Protein AF-A0A8S2YI69-F1 (afdb_monomer)

Solvent-accessible surface area (backbone atoms only — not comparable to full-atom values): 9174 Å² total; per-residue (Å²): 131,80,89,71,52,71,48,59,55,45,49,45,40,44,58,68,42,41,51,49,48,67,75,56,65,96,83,65,85,40,64,61,58,36,36,51,35,37,48,50,44,27,54,50,42,62,75,38,43,83,80,52,48,68,58,90,58,45,52,57,55,46,52,51,50,74,70,48,82,52,68,68,50,39,54,34,48,52,52,27,52,66,35,48,55,77,33,70,64,28,42,51,42,32,53,77,66,45,39,61,61,53,53,52,53,51,52,58,48,54,56,51,66,70,66,48,75,78,72,76,77,70,69,85,66,81,74,82,56,99,78,69,74,83,70,80,71,87,77,85,78,85,75,77,91,76,78,86,87,132

InterPro domains:
  IPR044978 DnaJ homologue subfamily C, GRV2/DNAJC13 [PTHR36983] (5-149)

Nearest PDB structures (foldseek):
  8j07-assembly1_u7  TM=6.814E-01  e=4.412E+00  Homo sapiens
  7m6k-assembly1_A  TM=6.119E-01  e=4.182E+00  Drosophila melanogaster

Foldseek 3Di:
DDPDQLQNVLVCLVPVFLVVLVPDDPPPPSLVSNLVSLQVNLVSLQVCVVVNDADPVLLVLLVCLLPDPDPSNNVSSVSSLVSNVVHVVSVVVCVVSPVVVVVVVVVVVVVVVVPPPPPPCPPPPPPPDPPDDCPPDDDDDDDPPDDDDD

Radius of gyration: 28.88 Å; Cα contacts (8 Å, |Δi|>4): 92; chains: 1; bounding box: 62×61×81 Å

Structure (mmCIF, N/CA/C/O backbone):
data_AF-A0A8S2YI69-F1
#
_entry.id   AF-A0A8S2YI69-F1
#
loop_
_atom_site.group_PDB
_atom_site.id
_atom_site.type_symbol
_atom_site.label_atom_id
_atom_site.label_alt_id
_atom_site.label_comp_id
_atom_site.label_asym_id
_atom_site.label_entity_id
_atom_site.label_seq_id
_atom_site.pdbx_PDB_ins_code
_atom_site.Cartn_x
_atom_site.Cartn_y
_atom_site.Cartn_z
_atom_site.occupancy
_atom_site.B_iso_or_equiv
_atom_site.auth_seq_id
_atom_site.auth_comp_id
_atom_site.auth_asym_id
_atom_site.auth_atom_id
_atom_site.pdbx_PDB_model_num
ATOM 1 N N . LEU A 1 1 ? -5.409 25.513 12.543 1.00 44.66 1 LEU A N 1
ATOM 2 C CA . LEU A 1 1 ? -5.275 24.330 11.664 1.00 44.66 1 LEU A CA 1
ATOM 3 C C . LEU A 1 1 ? -6.319 23.343 12.151 1.00 44.66 1 LEU A C 1
ATOM 5 O O . LEU A 1 1 ? -6.206 22.926 13.294 1.00 44.66 1 LEU A O 1
ATOM 9 N N . GLY A 1 2 ? -7.406 23.149 11.399 1.00 49.81 2 GLY A N 1
ATOM 10 C CA . GLY A 1 2 ? -8.548 22.351 11.860 1.00 49.81 2 GLY A CA 1
ATOM 11 C C . GLY A 1 2 ? -8.112 20.942 12.254 1.00 49.81 2 GLY A C 1
ATOM 12 O O . GLY A 1 2 ? -7.215 20.391 11.616 1.00 49.81 2 GLY A O 1
ATOM 13 N N . ASN A 1 3 ? -8.707 20.400 13.317 1.00 58.44 3 ASN A N 1
ATOM 14 C CA . ASN A 1 3 ? -8.496 19.022 13.751 1.00 58.44 3 ASN A CA 1
ATOM 15 C C . ASN A 1 3 ? -8.979 18.094 12.631 1.00 58.44 3 ASN A C 1
ATOM 17 O O . ASN A 1 3 ? -10.165 17.800 12.541 1.00 58.44 3 ASN A O 1
ATOM 21 N N . TYR A 1 4 ? -8.083 17.725 11.719 1.00 70.56 4 TYR A N 1
ATOM 22 C CA . TYR A 1 4 ? -8.396 16.760 10.678 1.00 70.56 4 TYR A CA 1
ATOM 23 C C . TYR A 1 4 ? -8.393 15.383 11.328 1.00 70.56 4 TYR A C 1
ATOM 25 O O . TYR A 1 4 ? -7.350 14.927 11.805 1.00 70.56 4 TYR A O 1
ATOM 33 N N . GLU A 1 5 ? -9.555 14.740 11.368 1.00 88.06 5 GLU A N 1
ATOM 34 C CA . GLU A 1 5 ? -9.662 13.383 11.887 1.00 88.06 5 GLU A CA 1
ATOM 35 C C . GLU A 1 5 ? -8.835 12.438 10.993 1.00 88.06 5 GLU A C 1
ATOM 37 O O . GLU A 1 5 ? -8.946 12.505 9.760 1.00 88.06 5 GLU A O 1
ATOM 42 N N . PRO A 1 6 ? -7.995 11.549 11.562 1.00 88.56 6 PRO A N 1
ATOM 43 C CA . PRO A 1 6 ? -7.108 10.680 10.783 1.00 88.56 6 PRO A CA 1
ATOM 44 C C . PRO A 1 6 ? -7.829 9.862 9.706 1.00 88.56 6 PRO A C 1
ATOM 46 O O . PRO A 1 6 ? -7.265 9.615 8.640 1.00 88.56 6 PRO A O 1
ATOM 49 N N . HIS A 1 7 ? -9.081 9.478 9.967 1.00 91.38 7 HIS A N 1
ATOM 50 C CA . HIS A 1 7 ? -9.943 8.765 9.027 1.00 91.38 7 HIS A CA 1
ATOM 51 C C . HIS A 1 7 ? -10.312 9.605 7.791 1.00 91.38 7 HIS A C 1
ATOM 53 O O . HIS A 1 7 ? -10.228 9.107 6.669 1.00 91.38 7 HIS A O 1
ATOM 59 N N . GLU A 1 8 ? -10.669 10.881 7.963 1.00 91.00 8 GLU A N 1
ATOM 60 C CA . GLU A 1 8 ? -10.999 11.766 6.836 1.00 91.00 8 GLU A CA 1
ATOM 61 C C . GLU A 1 8 ? -9.772 12.043 5.973 1.00 91.00 8 GLU A C 1
ATOM 63 O O . GLU A 1 8 ? -9.830 11.908 4.751 1.00 91.00 8 GLU A O 1
ATOM 68 N N . PHE A 1 9 ? -8.632 12.341 6.606 1.00 91.94 9 PHE A N 1
ATOM 69 C CA . PHE A 1 9 ? -7.375 12.549 5.890 1.00 91.94 9 PHE A CA 1
ATOM 70 C C . PHE A 1 9 ? -6.976 11.310 5.079 1.00 91.94 9 PHE A C 1
ATOM 72 O O . PHE A 1 9 ? -6.578 11.412 3.917 1.00 91.94 9 PHE A O 1
ATOM 79 N N . PHE A 1 10 ? -7.101 10.127 5.683 1.00 93.75 10 PHE A N 1
ATOM 80 C CA . PHE A 1 10 ? -6.800 8.860 5.031 1.00 93.75 10 PHE A CA 1
ATOM 81 C C . PHE A 1 10 ? -7.715 8.591 3.824 1.00 93.75 10 PHE A C 1
ATOM 83 O O . PHE A 1 10 ? -7.224 8.211 2.758 1.00 93.75 10 PHE A O 1
ATOM 90 N N . ASN A 1 11 ? -9.022 8.834 3.956 1.00 92.38 11 ASN A N 1
ATOM 91 C CA . ASN A 1 11 ? -9.972 8.663 2.854 1.00 92.38 11 ASN A CA 1
ATOM 92 C C . ASN A 1 11 ? -9.734 9.663 1.722 1.00 92.38 11 ASN A C 1
ATOM 94 O O . ASN A 1 11 ? -9.806 9.289 0.549 1.00 92.38 11 ASN A O 1
ATOM 98 N N . ASP A 1 12 ? -9.392 10.909 2.048 1.00 91.38 12 ASP A N 1
ATOM 99 C CA . ASP A 1 12 ? -9.035 11.901 1.040 1.00 91.38 12 ASP A CA 1
ATOM 100 C C . ASP A 1 12 ? -7.766 11.489 0.285 1.00 91.38 12 ASP A C 1
ATOM 102 O O . ASP A 1 12 ? -7.772 11.514 -0.949 1.00 91.38 12 ASP A O 1
ATOM 106 N N . LEU A 1 13 ? -6.720 11.018 0.983 1.00 91.81 13 LEU A N 1
ATOM 107 C CA . LEU A 1 13 ? -5.516 10.451 0.357 1.00 91.81 13 LEU A CA 1
ATOM 108 C C . LEU A 1 13 ? -5.848 9.324 -0.627 1.00 91.81 13 LEU A C 1
ATOM 110 O O . LEU A 1 13 ? -5.310 9.293 -1.738 1.00 91.81 13 LEU A O 1
ATOM 114 N N . TYR A 1 14 ? -6.748 8.423 -0.239 1.00 92.62 14 TYR A N 1
ATOM 115 C CA . TYR A 1 14 ? -7.143 7.298 -1.074 1.00 92.62 14 TYR A CA 1
ATOM 116 C C . TYR A 1 14 ? -7.946 7.741 -2.305 1.00 92.62 14 TYR A C 1
ATOM 118 O O . TYR A 1 14 ? -7.523 7.539 -3.447 1.00 92.62 14 TYR A O 1
ATOM 126 N N . HIS A 1 15 ? -9.091 8.388 -2.102 1.00 91.12 15 HIS A N 1
ATOM 127 C CA . HIS A 1 15 ? -10.026 8.658 -3.190 1.00 91.12 15 HIS A CA 1
ATOM 128 C C . HIS A 1 15 ? -9.591 9.829 -4.070 1.00 91.12 15 HIS A C 1
ATOM 130 O O . HIS A 1 15 ? -9.663 9.745 -5.298 1.00 91.12 15 HIS A O 1
ATOM 136 N N . ARG A 1 16 ? -9.120 10.927 -3.468 1.00 85.75 16 ARG A N 1
ATOM 137 C CA . ARG A 1 16 ? -8.826 12.155 -4.220 1.00 85.75 16 ARG A CA 1
ATOM 138 C C . ARG A 1 16 ? -7.452 12.164 -4.846 1.00 85.75 16 ARG A C 1
ATOM 140 O O . ARG A 1 16 ? -7.260 12.929 -5.786 1.00 85.75 16 ARG A O 1
ATOM 147 N N . PHE A 1 17 ? -6.516 11.351 -4.361 1.00 83.44 17 PHE A N 1
ATOM 148 C CA . PHE A 1 17 ? -5.143 11.371 -4.859 1.00 83.44 17 PHE A CA 1
ATOM 149 C C . PHE A 1 17 ? -4.698 10.020 -5.412 1.00 83.44 17 PHE A C 1
ATOM 151 O O . PHE A 1 17 ? -4.231 9.969 -6.549 1.00 83.44 17 PHE A O 1
ATOM 158 N N . LEU A 1 18 ? -4.876 8.908 -4.691 1.00 84.38 18 LEU A N 1
ATOM 159 C CA . LEU A 1 18 ? -4.435 7.604 -5.200 1.00 84.38 18 LEU A CA 1
ATOM 160 C C . LEU A 1 18 ? -5.281 7.125 -6.394 1.00 84.38 18 LEU A C 1
ATOM 162 O O . LEU A 1 18 ? -4.733 6.672 -7.402 1.00 84.38 18 LEU A O 1
ATOM 166 N N . LEU A 1 19 ? -6.607 7.265 -6.322 1.00 84.19 19 LEU A N 1
ATOM 167 C CA . LEU A 1 19 ? -7.493 6.846 -7.414 1.00 84.19 19 LEU A CA 1
ATOM 168 C C . LEU A 1 19 ? -7.524 7.853 -8.572 1.00 84.19 19 LEU A C 1
ATOM 170 O O . LEU A 1 19 ? -7.413 7.448 -9.728 1.00 84.19 19 LEU A O 1
ATOM 174 N N . SER A 1 20 ? -7.598 9.157 -8.290 1.00 76.00 20 SER A N 1
ATOM 175 C CA . SER A 1 20 ? -7.615 10.201 -9.335 1.00 76.00 20 SER A CA 1
ATOM 176 C C . SER A 1 20 ? -6.332 10.226 -10.174 1.00 76.00 20 SER A C 1
ATOM 178 O O . SER A 1 20 ? -6.358 10.447 -11.380 1.00 76.00 20 SER A O 1
ATOM 180 N N . SER A 1 21 ? -5.189 9.916 -9.564 1.00 66.25 21 SER A N 1
ATOM 181 C CA . SER A 1 21 ? -3.907 9.832 -10.263 1.00 66.25 21 SER A CA 1
ATOM 182 C C . SER A 1 21 ? -3.834 8.632 -11.222 1.00 66.25 21 SER A C 1
ATOM 184 O O . SER A 1 21 ? -2.932 8.562 -12.061 1.00 66.25 21 SER A O 1
ATOM 186 N N . THR A 1 22 ? -4.786 7.696 -11.139 1.00 59.94 22 THR A N 1
ATOM 187 C CA . THR A 1 22 ? -4.929 6.553 -12.053 1.00 59.94 22 THR A CA 1
ATOM 188 C C . THR A 1 22 ? -5.733 6.892 -13.312 1.00 59.94 22 THR A C 1
ATOM 190 O O . THR A 1 22 ? -5.537 6.227 -14.325 1.00 59.94 22 THR A O 1
ATOM 193 N N . SER A 1 23 ? -6.574 7.932 -13.296 1.00 56.53 23 SER A N 1
ATOM 194 C CA . SER A 1 23 ? -7.392 8.343 -14.451 1.00 56.53 23 SER A CA 1
ATOM 195 C C . SER A 1 23 ? -6.729 9.384 -15.365 1.00 56.53 23 SER A C 1
ATOM 197 O O . SER A 1 23 ? -7.298 9.746 -16.394 1.00 56.53 23 SER A O 1
ATOM 199 N N . LEU A 1 24 ? -5.529 9.865 -15.024 1.00 57.41 24 LEU A N 1
ATOM 200 C CA . LEU A 1 24 ? -4.772 10.805 -15.856 1.00 57.41 24 LEU A CA 1
ATOM 201 C C . LEU A 1 24 ? -4.144 10.101 -17.073 1.00 57.41 24 LEU A C 1
ATOM 203 O O . LEU A 1 24 ? -3.664 8.972 -16.975 1.00 57.41 24 LEU A O 1
ATOM 207 N N . ALA A 1 25 ? -4.146 10.793 -18.219 1.00 54.59 25 ALA A N 1
ATOM 208 C CA . ALA A 1 25 ? -3.714 10.279 -19.519 1.00 54.59 25 ALA A CA 1
ATOM 209 C C . ALA A 1 25 ? -2.292 9.665 -19.499 1.00 54.59 25 ALA A C 1
ATOM 211 O O . ALA A 1 25 ? -1.401 10.176 -18.806 1.00 54.59 25 ALA A O 1
ATOM 212 N N . PRO A 1 26 ? -2.045 8.598 -20.287 1.00 49.00 26 PRO A N 1
ATOM 213 C CA . PRO A 1 26 ? -0.769 7.892 -20.301 1.00 49.00 26 PRO A CA 1
ATOM 214 C C . PRO A 1 26 ? 0.306 8.795 -20.923 1.00 49.00 26 PRO A C 1
ATOM 216 O O . PRO A 1 26 ? 0.355 8.981 -22.132 1.00 49.00 26 PRO A O 1
ATOM 219 N N . GLY A 1 27 ? 1.143 9.407 -20.083 1.00 52.19 27 GLY A N 1
ATOM 220 C CA . GLY A 1 27 ? 2.209 10.318 -20.521 1.00 52.19 27 GLY A CA 1
ATOM 221 C C . GLY A 1 27 ? 2.603 11.365 -19.480 1.00 52.19 27 GLY A C 1
ATOM 222 O O . GLY A 1 27 ? 3.758 11.784 -19.441 1.00 52.19 27 GLY A O 1
ATOM 223 N N . MET A 1 28 ? 1.693 11.731 -18.570 1.00 54.12 28 MET A N 1
ATOM 224 C CA . MET A 1 28 ? 2.011 12.617 -17.445 1.00 54.12 28 MET A CA 1
ATOM 225 C C . MET A 1 28 ? 2.397 11.754 -16.237 1.00 54.12 28 MET A C 1
ATOM 227 O O . MET A 1 28 ? 1.590 10.970 -15.742 1.00 54.12 28 MET A O 1
ATOM 231 N N . LYS A 1 29 ? 3.668 11.813 -15.818 1.00 54.03 29 LYS A N 1
ATOM 232 C CA . LYS A 1 29 ? 4.312 10.868 -14.883 1.00 54.03 29 LYS A CA 1
ATOM 233 C C . LYS A 1 29 ? 3.703 10.937 -13.467 1.00 54.03 29 LYS A C 1
ATOM 235 O O . LYS A 1 29 ? 4.247 11.546 -12.555 1.00 54.03 29 LYS A O 1
ATOM 240 N N . SER A 1 30 ? 2.568 10.263 -13.303 1.00 61.53 30 SER A N 1
ATOM 241 C CA . SER A 1 30 ? 1.706 10.201 -12.113 1.00 61.53 30 SER A CA 1
ATOM 242 C C . SER A 1 30 ? 2.213 9.249 -11.008 1.00 61.53 30 SER A C 1
ATOM 244 O O . SER A 1 30 ? 1.772 9.296 -9.859 1.00 61.53 30 SER A O 1
ATOM 246 N N . SER A 1 31 ? 3.203 8.404 -11.322 1.00 66.38 31 SER A N 1
ATOM 247 C CA . SER A 1 31 ? 3.741 7.386 -10.403 1.00 66.38 31 SER A CA 1
ATOM 248 C C . SER A 1 31 ? 4.352 7.979 -9.119 1.00 66.38 31 SER A C 1
ATOM 250 O O . SER A 1 31 ? 4.235 7.385 -8.047 1.00 66.38 31 SER A O 1
ATOM 252 N N . SER A 1 32 ? 4.919 9.193 -9.182 1.00 77.25 32 SER A N 1
ATOM 253 C CA . SER A 1 32 ? 5.467 9.875 -7.998 1.00 77.25 32 SER A CA 1
ATOM 254 C C . SER A 1 32 ? 4.377 10.275 -6.996 1.00 77.25 32 SER A C 1
ATOM 256 O O . SER A 1 32 ? 4.544 10.047 -5.799 1.00 77.25 32 SER A O 1
ATOM 258 N N . MET A 1 33 ? 3.236 10.792 -7.468 1.00 83.62 33 MET A N 1
ATOM 259 C CA . MET A 1 33 ? 2.121 11.168 -6.592 1.00 83.62 33 MET A CA 1
ATOM 260 C C . MET A 1 33 ? 1.492 9.932 -5.951 1.00 83.62 33 MET A C 1
ATOM 262 O O . MET A 1 33 ? 1.372 9.882 -4.732 1.00 83.62 33 MET A O 1
ATOM 266 N N . LYS A 1 34 ? 1.191 8.893 -6.745 1.00 84.38 34 LYS A N 1
ATOM 267 C CA . LYS A 1 34 ? 0.695 7.600 -6.233 1.00 84.38 34 LYS A CA 1
ATOM 268 C C . LYS A 1 34 ? 1.584 7.046 -5.137 1.00 84.38 34 LYS A C 1
ATOM 270 O O . LYS A 1 34 ? 1.119 6.690 -4.059 1.00 84.38 34 LYS A O 1
ATOM 275 N N . SER A 1 35 ? 2.882 7.035 -5.411 1.00 87.62 35 SER A N 1
ATOM 276 C CA . SER A 1 35 ? 3.901 6.617 -4.470 1.00 87.62 35 SER A CA 1
ATOM 277 C C . SER A 1 35 ? 3.845 7.444 -3.181 1.00 87.62 35 SER A C 1
ATOM 279 O O . SER A 1 35 ? 3.828 6.875 -2.088 1.00 87.62 35 SER A O 1
ATOM 281 N N . MET A 1 36 ? 3.800 8.776 -3.262 1.00 90.00 36 MET A N 1
ATOM 282 C CA . MET A 1 36 ? 3.701 9.635 -2.074 1.00 90.00 36 MET A CA 1
ATOM 283 C C . MET A 1 36 ? 2.414 9.382 -1.281 1.00 90.00 36 MET A C 1
ATOM 285 O O . MET A 1 36 ? 2.478 9.252 -0.060 1.00 90.00 36 MET A O 1
ATOM 289 N N . CYS A 1 37 ? 1.274 9.223 -1.955 1.00 92.88 37 CYS A N 1
ATOM 290 C CA . CYS A 1 37 ? -0.003 8.909 -1.316 1.00 92.88 37 CYS A CA 1
ATOM 291 C C . CYS A 1 37 ? 0.036 7.555 -0.606 1.00 92.88 37 CYS A C 1
ATOM 293 O O . CYS A 1 37 ? -0.325 7.487 0.563 1.00 92.88 37 CYS A O 1
ATOM 295 N N . LEU A 1 38 ? 0.552 6.505 -1.252 1.00 94.06 38 LEU A N 1
ATOM 296 C CA . LEU A 1 38 ? 0.728 5.189 -0.625 1.00 94.06 38 LEU A CA 1
ATOM 297 C C . LEU A 1 38 ? 1.611 5.265 0.619 1.00 94.06 38 LEU A C 1
ATOM 299 O O . LEU A 1 38 ? 1.299 4.665 1.646 1.00 94.06 38 LEU A O 1
ATOM 303 N N . GLN A 1 39 ? 2.700 6.031 0.554 1.00 94.81 39 GLN A N 1
ATOM 304 C CA . GLN A 1 39 ? 3.591 6.219 1.695 1.00 94.81 39 GLN A CA 1
ATOM 305 C C . GLN A 1 39 ? 2.887 6.953 2.844 1.00 94.81 39 GLN A C 1
ATOM 307 O O . GLN A 1 39 ? 2.973 6.514 3.990 1.00 94.81 39 GLN A O 1
ATOM 312 N N . ALA A 1 40 ? 2.158 8.030 2.547 1.00 95.44 40 ALA A N 1
ATOM 313 C CA . ALA A 1 40 ? 1.393 8.767 3.546 1.00 95.44 40 ALA A CA 1
ATOM 314 C C . ALA A 1 40 ? 0.298 7.888 4.174 1.00 95.44 40 ALA A C 1
ATOM 316 O O . ALA A 1 40 ? 0.216 7.797 5.397 1.00 95.44 40 ALA A O 1
ATOM 317 N N . MET A 1 41 ? -0.468 7.159 3.357 1.00 96.38 41 MET A N 1
ATOM 318 C CA . MET A 1 41 ? -1.480 6.204 3.818 1.00 96.38 41 MET A CA 1
ATOM 319 C C . MET A 1 41 ? -0.875 5.111 4.703 1.00 96.38 41 MET A C 1
ATOM 321 O O . MET A 1 41 ? -1.442 4.789 5.742 1.00 96.38 41 MET A O 1
ATOM 325 N N . THR A 1 42 ? 0.301 4.586 4.350 1.00 97.38 42 THR A N 1
ATOM 326 C CA . THR A 1 42 ? 1.037 3.600 5.162 1.00 97.38 42 THR A CA 1
ATOM 327 C C . THR A 1 42 ? 1.371 4.147 6.546 1.00 97.38 42 THR A C 1
ATOM 329 O O . THR A 1 42 ? 1.156 3.467 7.550 1.00 97.38 42 THR A O 1
ATOM 332 N N . ILE A 1 43 ? 1.877 5.380 6.621 1.00 96.50 43 ILE A N 1
ATOM 333 C CA . ILE A 1 43 ? 2.239 6.022 7.891 1.00 96.50 43 ILE A CA 1
ATOM 334 C C . ILE A 1 43 ? 0.987 6.272 8.740 1.00 96.50 43 ILE A C 1
ATOM 336 O O . ILE A 1 43 ? 0.967 5.937 9.925 1.00 96.50 43 ILE A O 1
ATOM 340 N N . VAL A 1 44 ? -0.063 6.828 8.133 1.00 96.56 44 VAL A N 1
ATOM 341 C CA . VAL A 1 44 ? -1.313 7.179 8.820 1.00 96.56 44 VAL A CA 1
ATOM 342 C C . VAL A 1 44 ? -2.023 5.927 9.325 1.00 96.56 44 VAL A C 1
ATOM 344 O O . VAL A 1 44 ? -2.328 5.847 10.512 1.00 96.56 44 VAL A O 1
ATOM 347 N N . TYR A 1 45 ? -2.204 4.913 8.475 1.00 97.25 45 TYR A N 1
ATOM 348 C CA . TYR A 1 45 ? -2.828 3.655 8.882 1.00 97.25 45 TYR A CA 1
ATOM 349 C C . TYR A 1 45 ? -1.998 2.939 9.947 1.00 97.25 45 TYR A C 1
ATOM 351 O O . TYR A 1 45 ? -2.540 2.466 10.935 1.00 97.25 45 TYR A O 1
ATOM 359 N N . GLY A 1 46 ? -0.669 2.927 9.813 1.00 96.31 46 GLY A N 1
ATOM 360 C CA . GLY A 1 46 ? 0.208 2.321 10.814 1.00 96.31 46 GLY A CA 1
ATOM 361 C C . GLY A 1 46 ? 0.121 2.967 12.201 1.00 96.31 46 GLY A C 1
ATOM 362 O O . GLY A 1 46 ? 0.350 2.276 13.189 1.00 96.31 46 GLY A O 1
ATOM 363 N N . LYS A 1 47 ? -0.207 4.263 12.288 1.00 95.56 47 LYS A N 1
ATOM 364 C CA . LYS A 1 47 ? -0.333 4.994 13.559 1.00 95.56 47 LYS A CA 1
ATOM 365 C C . LYS A 1 47 ? -1.762 5.016 14.110 1.00 95.56 47 LYS A C 1
ATOM 367 O O . LYS A 1 47 ? -1.935 5.077 15.322 1.00 95.56 47 LYS A O 1
ATOM 372 N N . TYR A 1 48 ? -2.766 4.972 13.237 1.00 95.50 48 TYR A N 1
ATOM 373 C CA . TYR A 1 48 ? -4.173 5.184 13.588 1.00 95.50 48 TYR A CA 1
ATOM 374 C C . TYR A 1 48 ? -5.085 4.025 13.144 1.00 95.50 48 TYR A C 1
ATOM 376 O O . TYR A 1 48 ? -6.275 4.235 12.935 1.00 95.50 48 TYR A O 1
ATOM 384 N N . ALA A 1 49 ? -4.556 2.800 13.011 1.00 94.12 49 ALA A N 1
ATOM 385 C CA . ALA A 1 49 ? -5.302 1.624 12.535 1.00 94.12 49 ALA A CA 1
ATOM 386 C C . ALA A 1 49 ? -6.601 1.362 13.317 1.00 94.12 49 ALA A C 1
ATOM 388 O O . ALA A 1 49 ? -7.612 1.007 12.718 1.00 94.12 49 ALA A O 1
ATOM 389 N N . GLU A 1 50 ? -6.592 1.555 14.639 1.00 93.31 50 GLU A N 1
ATOM 390 C CA . GLU A 1 50 ? -7.781 1.369 15.482 1.00 93.31 50 GLU A CA 1
ATOM 391 C C . GLU A 1 50 ? -8.846 2.448 15.247 1.00 93.31 50 GLU A C 1
ATOM 393 O O . GLU A 1 50 ? -10.033 2.139 15.238 1.00 93.31 50 GLU A O 1
ATOM 398 N N . GLN A 1 51 ? -8.428 3.698 15.017 1.00 94.06 51 GLN A N 1
ATOM 399 C CA . GLN A 1 51 ? -9.336 4.827 14.776 1.00 94.06 51 GLN A CA 1
ATOM 400 C C . GLN A 1 51 ? -9.913 4.805 13.359 1.00 94.06 51 GLN A C 1
ATOM 402 O O . GLN A 1 51 ? -11.082 5.111 13.159 1.00 94.06 51 GLN A O 1
ATOM 407 N N . ILE A 1 52 ? -9.092 4.441 12.371 1.00 95.38 52 ILE A N 1
ATOM 408 C CA . ILE A 1 52 ? -9.512 4.328 10.970 1.00 95.38 52 ILE A CA 1
ATOM 409 C C . ILE A 1 52 ? -10.358 3.069 10.775 1.00 95.38 52 ILE A C 1
ATOM 411 O O . ILE A 1 52 ? -11.338 3.088 10.036 1.00 95.38 52 ILE A O 1
ATOM 415 N N . GLY A 1 53 ? -9.998 1.976 11.451 1.00 95.12 53 GLY A N 1
ATOM 416 C CA . GLY A 1 53 ? -10.708 0.711 11.364 1.00 95.12 53 GLY A CA 1
ATOM 417 C C . GLY A 1 53 ? -10.423 -0.054 10.063 1.00 95.12 53 GLY A C 1
ATOM 418 O O . GLY A 1 53 ? -9.346 0.083 9.472 1.00 95.12 53 GLY A O 1
ATOM 419 N N . PRO A 1 54 ? -11.335 -0.948 9.644 1.00 95.81 54 PRO A N 1
ATOM 420 C CA . PRO A 1 54 ? -11.141 -1.779 8.462 1.00 95.81 54 PRO A CA 1
ATOM 421 C C . PRO A 1 54 ? -11.142 -0.946 7.175 1.00 95.81 54 PRO A C 1
ATOM 423 O O . PRO A 1 54 ? -11.884 0.024 7.040 1.00 95.81 54 PRO A O 1
ATOM 426 N N . PHE A 1 55 ? -10.324 -1.356 6.212 1.00 96.25 55 PHE A N 1
ATOM 427 C CA . PHE A 1 55 ? -10.194 -0.710 4.918 1.00 96.25 55 PHE A CA 1
ATOM 428 C C . PHE A 1 55 ? -11.009 -1.457 3.858 1.00 96.25 55 PHE A C 1
ATOM 430 O O . PHE A 1 55 ? -10.639 -2.548 3.420 1.00 96.25 55 PHE A O 1
ATOM 437 N N . ASN A 1 56 ? -12.109 -0.840 3.425 1.00 93.44 56 ASN A N 1
ATOM 438 C CA . ASN A 1 56 ? -13.093 -1.462 2.531 1.00 93.44 56 ASN A CA 1
ATOM 439 C C . ASN A 1 56 ? -12.535 -1.818 1.141 1.00 93.44 56 ASN A C 1
ATOM 441 O O . ASN A 1 56 ? -12.992 -2.774 0.519 1.00 93.44 56 ASN A O 1
ATOM 445 N N . ASP A 1 57 ? -11.518 -1.098 0.662 1.00 95.19 57 ASP A N 1
ATOM 446 C CA . ASP A 1 57 ? -10.980 -1.262 -0.692 1.00 95.19 57 ASP A CA 1
ATOM 447 C C . ASP A 1 57 ? -9.691 -2.101 -0.744 1.00 95.19 57 ASP A C 1
ATOM 449 O O . ASP A 1 57 ? -8.856 -1.952 -1.641 1.00 95.19 57 ASP A O 1
ATOM 453 N N . THR A 1 58 ? -9.523 -3.041 0.194 1.00 96.44 58 THR A N 1
ATOM 454 C CA . THR A 1 58 ? -8.353 -3.942 0.247 1.00 96.44 58 THR A CA 1
ATOM 455 C C . THR A 1 58 ? -8.153 -4.697 -1.078 1.00 96.44 58 THR A C 1
ATOM 457 O O . THR A 1 58 ? -7.032 -4.797 -1.580 1.00 96.44 58 THR A O 1
ATOM 460 N N . ARG A 1 59 ? -9.242 -5.135 -1.728 1.00 95.38 59 ARG A N 1
ATOM 461 C CA . ARG A 1 59 ? -9.209 -5.764 -3.063 1.00 95.38 59 ARG A CA 1
ATOM 462 C C . ARG A 1 59 ? -8.596 -4.856 -4.134 1.00 95.38 59 ARG A C 1
ATOM 464 O O . ARG A 1 59 ? -7.854 -5.341 -4.984 1.00 95.38 59 ARG A O 1
ATOM 471 N N . SER A 1 60 ? -8.907 -3.561 -4.103 1.00 94.69 60 SER A N 1
ATOM 472 C CA . SER A 1 60 ? -8.390 -2.588 -5.072 1.00 94.69 60 SER A CA 1
ATOM 473 C C . SER A 1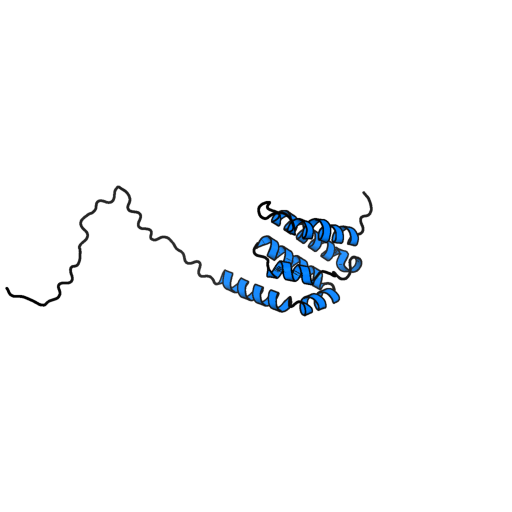 60 ? -6.867 -2.479 -4.966 1.00 94.69 60 SER A C 1
ATOM 475 O O . SER A 1 60 ? -6.167 -2.548 -5.973 1.00 94.69 60 SER A O 1
ATOM 477 N N . ILE A 1 61 ? -6.331 -2.451 -3.741 1.00 96.12 61 ILE A N 1
ATOM 478 C CA . ILE A 1 61 ? -4.881 -2.428 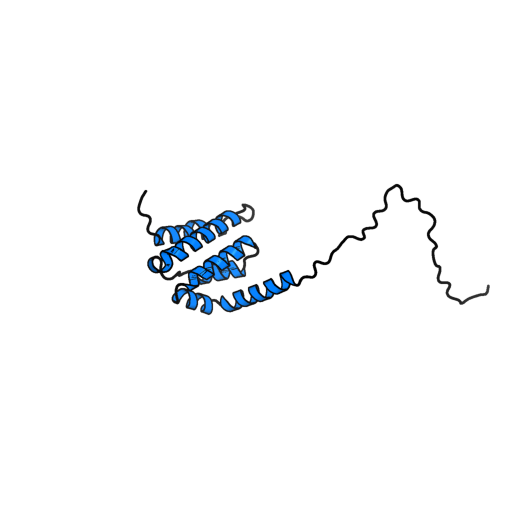-3.486 1.00 96.12 61 ILE A CA 1
ATOM 479 C C . ILE A 1 61 ? -4.191 -3.691 -4.011 1.00 96.12 61 ILE A C 1
ATOM 481 O O . ILE A 1 61 ? -3.130 -3.601 -4.627 1.00 96.12 61 ILE A O 1
ATOM 485 N N . VAL A 1 62 ? -4.800 -4.866 -3.829 1.00 96.50 62 VAL A N 1
ATOM 486 C CA . VAL A 1 62 ? -4.262 -6.125 -4.373 1.00 96.50 62 VAL A CA 1
ATOM 487 C C . VAL A 1 62 ? -4.248 -6.115 -5.900 1.00 96.50 62 VAL A C 1
ATOM 489 O O . VAL A 1 62 ? -3.255 -6.515 -6.500 1.00 96.50 62 VAL A O 1
ATOM 492 N N . GLN A 1 63 ? -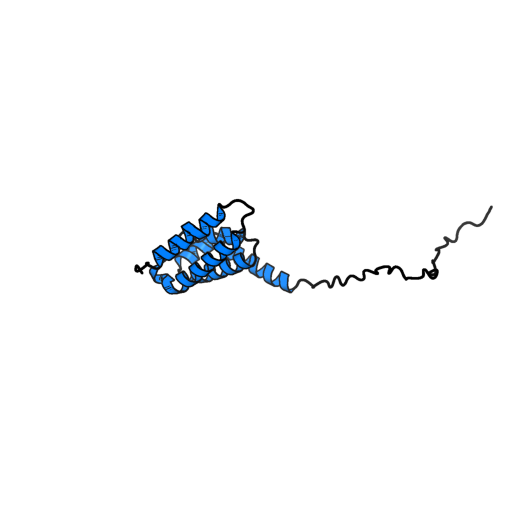5.299 -5.602 -6.542 1.00 95.06 63 GLN A N 1
ATOM 493 C CA . GLN A 1 63 ? -5.334 -5.453 -8.002 1.00 95.06 63 GLN A CA 1
ATOM 494 C C . GLN A 1 63 ? -4.303 -4.440 -8.513 1.00 95.06 63 GLN A C 1
ATOM 496 O O . GLN A 1 63 ? -3.714 -4.651 -9.574 1.00 95.06 63 GLN A O 1
ATOM 501 N N . MET A 1 64 ? -4.065 -3.354 -7.768 1.00 93.19 64 MET A N 1
ATOM 502 C CA . MET A 1 64 ? -2.987 -2.410 -8.071 1.00 93.19 64 MET A CA 1
ATOM 503 C C . MET A 1 64 ? -1.622 -3.096 -7.991 1.00 93.19 64 MET A C 1
ATOM 505 O O . MET A 1 64 ? -0.804 -2.895 -8.882 1.00 93.19 64 MET A O 1
ATOM 509 N N . LEU A 1 65 ? -1.393 -3.939 -6.977 1.00 95.12 65 LEU A N 1
ATOM 510 C CA . LEU A 1 65 ? -0.146 -4.692 -6.823 1.00 95.12 65 LEU A CA 1
ATOM 511 C C . LEU A 1 65 ? 0.060 -5.712 -7.949 1.00 95.12 65 LEU A C 1
ATOM 513 O O . LEU A 1 65 ? 1.159 -5.791 -8.491 1.00 95.12 65 LEU A O 1
ATOM 517 N N . ASP A 1 66 ? -0.984 -6.450 -8.324 1.00 94.56 66 ASP A N 1
ATOM 518 C CA . ASP A 1 66 ? -0.939 -7.469 -9.383 1.00 94.56 66 ASP A CA 1
ATOM 519 C C . ASP A 1 66 ? -0.561 -6.876 -10.749 1.00 94.56 66 ASP A C 1
ATOM 521 O O . ASP A 1 66 ? 0.209 -7.453 -11.513 1.00 94.56 66 ASP A O 1
ATOM 525 N N . ARG A 1 67 ? -1.049 -5.664 -11.039 1.00 91.38 67 ARG A N 1
ATOM 526 C CA . ARG A 1 67 ? -0.774 -4.942 -12.292 1.00 91.38 67 ARG A CA 1
ATOM 527 C C . ARG A 1 67 ? 0.453 -4.031 -12.209 1.00 91.38 67 ARG A C 1
ATOM 529 O O . ARG A 1 67 ? 0.744 -3.318 -13.171 1.00 91.38 67 ARG A O 1
ATOM 536 N N . CYS A 1 68 ? 1.146 -4.001 -11.072 1.00 89.25 68 CYS A N 1
ATOM 537 C CA . CYS A 1 68 ? 2.226 -3.057 -10.832 1.00 89.25 68 CYS A CA 1
ATOM 538 C C . CYS A 1 68 ? 3.498 -3.451 -11.595 1.00 89.25 68 CYS A C 1
ATOM 540 O O . CYS A 1 68 ? 4.042 -4.541 -11.417 1.00 89.25 68 CYS A O 1
ATOM 542 N N . ILE A 1 69 ? 4.004 -2.527 -12.414 1.00 85.81 69 ILE A N 1
ATOM 543 C CA . ILE A 1 69 ? 5.244 -2.704 -13.189 1.00 85.81 69 ILE A CA 1
ATOM 544 C C . ILE A 1 69 ? 6.393 -1.889 -12.572 1.00 85.81 69 ILE A C 1
ATOM 546 O O . ILE A 1 69 ? 7.562 -2.271 -12.674 1.00 85.81 69 ILE A O 1
ATOM 550 N N . ASP A 1 70 ? 6.073 -0.775 -11.909 1.00 86.81 70 ASP A N 1
ATOM 551 C CA . ASP A 1 70 ? 7.062 0.096 -11.282 1.00 86.81 70 ASP A CA 1
ATOM 552 C C . ASP A 1 70 ? 7.559 -0.485 -9.951 1.00 86.81 70 ASP A C 1
ATOM 554 O O . ASP A 1 70 ? 6.779 -0.856 -9.073 1.00 86.81 70 ASP A O 1
ATOM 558 N N . ARG A 1 71 ? 8.885 -0.563 -9.787 1.00 86.94 71 ARG A N 1
ATOM 559 C CA . ARG A 1 71 ? 9.499 -1.168 -8.594 1.00 86.94 71 ARG A CA 1
ATOM 560 C C . ARG A 1 71 ? 9.185 -0.371 -7.330 1.00 86.94 71 ARG A C 1
ATOM 562 O O . ARG A 1 71 ? 8.886 -0.966 -6.303 1.00 86.94 71 ARG A O 1
ATOM 569 N N . THR A 1 72 ? 9.237 0.957 -7.409 1.00 87.75 72 THR A N 1
ATOM 570 C CA . THR A 1 72 ? 9.021 1.830 -6.254 1.00 87.75 72 THR A CA 1
ATOM 571 C C . THR A 1 72 ? 7.562 1.816 -5.814 1.00 87.75 72 THR A C 1
ATOM 573 O O . THR A 1 72 ? 7.289 1.729 -4.619 1.00 87.75 72 THR A O 1
ATOM 576 N N . GLU A 1 73 ? 6.622 1.863 -6.755 1.00 89.38 73 GLU A N 1
ATOM 577 C CA . GLU A 1 73 ? 5.193 1.732 -6.470 1.00 89.38 73 GLU A CA 1
ATOM 578 C C . GLU A 1 73 ? 4.877 0.367 -5.850 1.00 89.38 73 GLU A C 1
ATOM 580 O O . GLU A 1 73 ? 4.201 0.307 -4.822 1.00 89.38 73 GLU A O 1
ATOM 585 N N . ARG A 1 74 ? 5.435 -0.717 -6.406 1.00 92.94 74 ARG A N 1
ATOM 586 C CA . ARG A 1 74 ? 5.271 -2.074 -5.875 1.00 92.94 74 ARG A CA 1
ATOM 587 C C . ARG A 1 74 ? 5.741 -2.176 -4.428 1.00 92.94 74 ARG A C 1
ATOM 589 O O . ARG A 1 74 ? 5.012 -2.698 -3.588 1.00 92.94 74 ARG A O 1
ATOM 596 N N . ASP A 1 75 ? 6.927 -1.658 -4.121 1.00 93.38 75 ASP A N 1
ATOM 597 C CA . ASP A 1 75 ? 7.477 -1.708 -2.764 1.00 93.38 75 ASP A CA 1
ATOM 598 C C . ASP A 1 75 ? 6.595 -0.915 -1.782 1.00 93.38 75 ASP A C 1
ATOM 600 O O . ASP A 1 75 ? 6.338 -1.358 -0.662 1.00 93.38 75 ASP A O 1
ATOM 604 N N . ARG A 1 76 ? 6.042 0.225 -2.218 1.00 95.12 76 ARG A N 1
ATOM 605 C CA . ARG A 1 76 ? 5.109 1.025 -1.409 1.00 95.12 76 ARG A CA 1
ATOM 606 C C . ARG A 1 76 ? 3.754 0.344 -1.214 1.00 95.12 76 ARG A C 1
ATOM 608 O O . ARG A 1 76 ? 3.204 0.429 -0.121 1.00 95.12 76 ARG A O 1
ATOM 615 N N . LEU A 1 77 ? 3.234 -0.356 -2.222 1.00 96.06 77 LEU A N 1
ATOM 616 C CA . LEU A 1 77 ? 2.025 -1.177 -2.097 1.00 96.06 77 LEU A CA 1
ATOM 617 C C . LEU A 1 77 ? 2.233 -2.319 -1.095 1.00 96.06 77 LEU A C 1
ATOM 619 O O . LEU A 1 77 ? 1.376 -2.542 -0.244 1.00 96.06 77 LEU A O 1
ATOM 623 N N . LEU A 1 78 ? 3.383 -3.001 -1.143 1.00 96.81 78 LEU A N 1
ATOM 624 C CA . LEU A 1 78 ? 3.726 -4.058 -0.185 1.00 96.81 78 LEU A CA 1
ATOM 625 C C . LEU A 1 78 ? 3.815 -3.521 1.251 1.00 96.81 78 LEU A C 1
ATOM 627 O O . LEU A 1 78 ? 3.250 -4.122 2.166 1.00 96.81 78 LEU A O 1
ATOM 631 N N . LEU A 1 79 ? 4.461 -2.367 1.449 1.00 97.31 79 LEU A N 1
ATOM 632 C CA . LEU A 1 79 ? 4.508 -1.687 2.749 1.00 97.31 79 LEU A CA 1
ATOM 633 C C . LEU A 1 79 ? 3.115 -1.280 3.239 1.00 97.31 79 LEU A C 1
ATOM 635 O O . LEU A 1 79 ? 2.822 -1.392 4.428 1.00 97.31 79 LEU A O 1
ATOM 639 N N . PHE A 1 80 ? 2.240 -0.840 2.339 1.00 97.81 80 PHE A N 1
ATOM 640 C CA . PHE A 1 80 ? 0.879 -0.490 2.714 1.00 97.81 80 PHE A CA 1
ATOM 641 C C . PHE A 1 80 ? 0.062 -1.724 3.119 1.00 97.81 80 PHE A C 1
ATOM 643 O O . PHE A 1 80 ? -0.570 -1.716 4.176 1.00 97.81 80 PHE A O 1
ATOM 650 N N . ILE A 1 81 ? 0.149 -2.822 2.358 1.00 97.75 81 ILE A N 1
ATOM 651 C CA . ILE A 1 81 ? -0.480 -4.109 2.706 1.00 97.75 81 ILE A CA 1
ATOM 652 C C . ILE A 1 81 ? 0.009 -4.604 4.072 1.00 97.75 81 ILE A C 1
ATOM 654 O O . ILE A 1 81 ? -0.802 -5.050 4.881 1.00 97.75 81 ILE A O 1
ATOM 658 N N . GLN A 1 82 ? 1.303 -4.453 4.378 1.00 97.62 82 GLN A N 1
ATOM 659 C CA . GLN A 1 82 ? 1.860 -4.775 5.698 1.00 97.62 82 GLN A CA 1
ATOM 660 C C . GLN A 1 82 ? 1.157 -4.015 6.838 1.00 97.62 82 GLN A C 1
ATOM 662 O O . GLN A 1 82 ? 1.063 -4.524 7.952 1.00 97.62 82 GLN A O 1
ATOM 667 N N . LYS A 1 83 ? 0.665 -2.796 6.592 1.00 98.06 83 LYS A N 1
ATOM 668 C CA . LYS A 1 83 ? -0.116 -2.044 7.582 1.00 98.06 83 LYS A CA 1
ATOM 669 C C . LYS A 1 83 ? -1.586 -2.435 7.576 1.00 98.06 83 LYS A C 1
ATOM 671 O O . LYS A 1 83 ? -2.170 -2.516 8.650 1.00 98.06 83 LYS A O 1
ATOM 676 N N . LEU A 1 84 ? -2.170 -2.748 6.419 1.00 97.56 84 LEU A N 1
ATOM 677 C CA . LEU A 1 84 ? -3.562 -3.203 6.339 1.00 97.56 84 LEU A CA 1
ATOM 678 C C . LEU A 1 84 ? -3.810 -4.476 7.157 1.00 97.56 84 LEU A C 1
ATOM 680 O O . LEU A 1 84 ? -4.851 -4.573 7.803 1.00 97.56 84 LEU A O 1
ATOM 684 N N . ILE A 1 85 ? -2.853 -5.409 7.202 1.00 96.81 85 ILE A N 1
ATOM 685 C CA . ILE A 1 85 ? -2.990 -6.665 7.964 1.00 96.81 85 ILE A CA 1
ATOM 686 C C . ILE A 1 85 ? -3.016 -6.488 9.492 1.00 96.81 85 ILE A C 1
ATOM 688 O O . ILE A 1 85 ? -3.234 -7.463 10.205 1.00 96.81 85 ILE A O 1
ATOM 692 N N . LEU A 1 86 ? -2.838 -5.265 10.011 1.00 96.62 86 LEU A N 1
ATOM 693 C CA . LEU A 1 86 ? -3.069 -4.961 11.429 1.00 96.62 86 LEU A CA 1
ATOM 694 C C . LEU A 1 86 ? -4.547 -5.126 11.824 1.00 96.62 86 LEU A C 1
ATOM 696 O O . LEU A 1 86 ? -4.846 -5.317 12.999 1.00 96.62 86 LEU A O 1
ATOM 700 N N . ASN A 1 87 ? -5.473 -5.076 10.858 1.00 96.94 87 ASN A N 1
ATOM 701 C CA . ASN A 1 87 ? -6.895 -5.311 11.085 1.00 96.94 87 ASN A CA 1
ATOM 702 C C . ASN A 1 87 ? -7.332 -6.663 10.498 1.00 96.94 87 ASN A C 1
ATOM 704 O O . ASN A 1 87 ? -7.178 -6.917 9.303 1.00 96.94 87 ASN A O 1
ATOM 708 N N . ILE A 1 88 ? -7.949 -7.513 11.325 1.00 96.56 88 ILE A N 1
ATOM 709 C CA . ILE A 1 88 ? -8.362 -8.873 10.940 1.00 96.56 88 ILE A CA 1
ATOM 710 C C . ILE A 1 88 ? -9.368 -8.906 9.777 1.00 96.56 88 ILE A C 1
ATOM 712 O O . ILE A 1 88 ? -9.362 -9.855 8.993 1.00 96.56 88 ILE A O 1
ATOM 716 N N . ARG A 1 89 ? -10.212 -7.874 9.617 1.00 97.31 89 ARG A N 1
ATOM 717 C CA . ARG A 1 89 ? -11.150 -7.803 8.482 1.00 97.31 89 ARG A CA 1
ATOM 718 C C . ARG A 1 89 ? -10.402 -7.640 7.161 1.00 97.31 89 ARG A C 1
ATOM 720 O O . ARG A 1 89 ? -10.682 -8.371 6.221 1.00 97.31 89 ARG A O 1
ATOM 727 N N . ASN A 1 90 ? -9.375 -6.793 7.133 1.00 97.56 90 ASN A N 1
ATOM 728 C CA . ASN A 1 90 ? -8.537 -6.619 5.946 1.00 97.56 90 ASN A CA 1
ATOM 729 C C . ASN A 1 90 ? -7.757 -7.896 5.619 1.00 97.56 90 ASN A C 1
ATOM 731 O O . ASN A 1 90 ? -7.554 -8.201 4.450 1.00 97.56 90 ASN A O 1
ATOM 735 N N . VAL A 1 91 ? -7.320 -8.655 6.635 1.00 97.88 91 VAL A N 1
ATOM 736 C CA . VAL A 1 91 ? -6.661 -9.957 6.423 1.00 97.88 91 VAL A CA 1
ATOM 737 C C . VAL A 1 91 ? -7.604 -10.919 5.708 1.00 97.88 91 VAL A C 1
ATOM 739 O O . VAL A 1 91 ? -7.195 -11.576 4.752 1.00 97.88 91 VAL A O 1
ATOM 742 N N . ARG A 1 92 ? -8.871 -10.976 6.133 1.00 97.81 92 ARG A N 1
ATOM 743 C CA . ARG A 1 92 ? -9.892 -11.781 5.457 1.00 97.81 92 ARG A CA 1
ATOM 744 C C . ARG A 1 92 ? -10.073 -11.336 4.006 1.00 97.81 92 ARG A C 1
ATOM 746 O O . ARG A 1 92 ? -9.953 -12.167 3.112 1.00 97.81 92 ARG A O 1
ATOM 753 N N . ASP A 1 93 ? -10.246 -10.039 3.768 1.00 97.50 93 ASP A N 1
ATOM 754 C CA . ASP A 1 93 ? -10.422 -9.507 2.413 1.00 97.50 93 ASP A CA 1
ATOM 755 C C . ASP A 1 93 ? -9.195 -9.766 1.521 1.00 97.50 93 ASP A C 1
ATOM 757 O O . ASP A 1 93 ? -9.339 -10.093 0.341 1.00 97.50 93 ASP A O 1
ATOM 761 N N . LEU A 1 94 ? -7.981 -9.673 2.081 1.00 98.00 94 LEU A N 1
ATOM 762 C CA . LEU A 1 94 ? -6.716 -9.982 1.408 1.00 98.00 94 LEU A CA 1
ATOM 763 C C . LEU A 1 94 ? -6.659 -11.451 0.968 1.00 98.00 94 LEU A C 1
ATOM 765 O O . LEU A 1 94 ? -6.220 -11.741 -0.145 1.00 98.00 94 LEU A O 1
ATOM 769 N N . ILE A 1 95 ? -7.099 -12.378 1.821 1.00 97.88 95 ILE A N 1
ATOM 770 C CA . ILE A 1 95 ? -7.167 -13.808 1.494 1.00 97.88 95 ILE A CA 1
ATOM 771 C C . ILE A 1 95 ? -8.230 -14.047 0.414 1.00 97.88 95 ILE A C 1
ATOM 773 O O . ILE A 1 95 ? -7.928 -14.675 -0.603 1.00 97.88 95 ILE A O 1
ATOM 777 N N . ASP A 1 96 ? -9.427 -13.484 0.588 1.00 97.50 96 ASP A N 1
ATOM 778 C CA . ASP A 1 96 ? -10.584 -13.693 -0.292 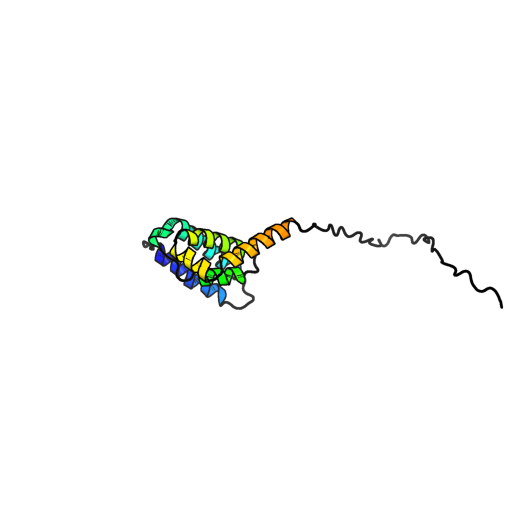1.00 97.50 96 ASP A CA 1
ATOM 779 C C . ASP A 1 96 ? -10.347 -13.172 -1.722 1.00 97.50 96 ASP A C 1
ATOM 781 O O . ASP A 1 96 ? -10.885 -13.716 -2.688 1.00 97.50 96 ASP A O 1
ATOM 785 N N . CYS A 1 97 ? -9.518 -12.137 -1.894 1.00 96.44 97 CYS A N 1
ATOM 786 C CA . CYS A 1 97 ? -9.129 -11.634 -3.216 1.00 96.44 97 CYS A CA 1
ATOM 787 C C . CYS A 1 97 ? -7.857 -12.277 -3.800 1.00 96.44 97 CYS A C 1
ATOM 789 O O . CYS A 1 97 ? -7.391 -11.850 -4.855 1.00 96.44 97 CYS A O 1
ATOM 791 N N . GLY A 1 98 ? -7.300 -13.310 -3.158 1.00 96.75 98 GLY A N 1
ATOM 792 C CA . GLY A 1 98 ? -6.124 -14.032 -3.654 1.00 96.75 98 GLY A CA 1
ATOM 793 C C . GLY A 1 98 ? -4.784 -13.340 -3.380 1.00 96.75 98 GLY A C 1
ATOM 794 O O . GLY A 1 98 ? -3.772 -13.718 -3.973 1.00 96.75 98 GLY A O 1
ATOM 795 N N . GLY A 1 99 ? -4.740 -12.371 -2.461 1.00 96.69 99 GLY A N 1
ATOM 796 C CA . GLY A 1 99 ? -3.529 -11.624 -2.113 1.00 96.69 99 GLY A CA 1
ATOM 797 C C . GLY A 1 99 ? -2.376 -12.514 -1.641 1.00 96.69 99 GLY A C 1
ATOM 798 O O . GLY A 1 99 ? -1.230 -12.269 -2.003 1.00 96.69 99 GLY A O 1
ATOM 799 N N . ILE A 1 100 ? -2.657 -13.610 -0.924 1.00 97.06 100 ILE A N 1
ATOM 800 C CA . ILE A 1 100 ? -1.619 -14.567 -0.493 1.00 97.06 100 ILE A CA 1
ATOM 801 C C . ILE A 1 100 ? -0.911 -15.214 -1.690 1.00 97.06 100 ILE A C 1
ATOM 803 O O . ILE A 1 100 ? 0.316 -15.298 -1.710 1.00 97.06 100 ILE A O 1
ATOM 807 N N . LYS A 1 101 ? -1.665 -15.627 -2.717 1.00 96.56 101 LYS A N 1
ATOM 808 C CA . LYS A 1 101 ? -1.096 -16.216 -3.938 1.00 96.56 101 LYS A CA 1
ATOM 809 C C . LYS A 1 101 ? -0.172 -15.220 -4.642 1.00 96.56 101 LYS A C 1
ATOM 811 O O . LYS A 1 101 ? 0.929 -15.598 -5.036 1.00 96.56 101 LYS A O 1
ATOM 816 N N . LEU A 1 102 ? -0.599 -13.961 -4.749 1.00 96.50 102 LEU A N 1
ATOM 817 C CA . LEU A 1 102 ? 0.194 -12.885 -5.341 1.00 96.50 102 LEU A CA 1
ATOM 818 C C . LEU A 1 102 ? 1.493 -12.630 -4.559 1.00 96.50 102 LEU A C 1
ATOM 820 O O . LEU A 1 102 ? 2.568 -12.562 -5.152 1.00 96.50 102 LEU A O 1
ATOM 824 N N . LEU A 1 103 ? 1.424 -12.549 -3.226 1.00 95.88 103 LEU A N 1
ATOM 825 C CA . LEU A 1 103 ? 2.603 -12.349 -2.374 1.00 95.88 103 LEU A CA 1
ATOM 826 C C . LEU A 1 103 ? 3.618 -13.495 -2.513 1.00 95.88 103 LEU A C 1
ATOM 828 O O . LEU A 1 103 ? 4.817 -13.239 -2.626 1.00 95.88 103 LEU A O 1
ATOM 832 N N . ILE A 1 104 ? 3.151 -14.748 -2.571 1.00 95.00 104 ILE A N 1
ATOM 833 C CA . ILE A 1 104 ? 4.014 -15.917 -2.806 1.00 95.00 104 ILE A CA 1
ATOM 834 C C . ILE A 1 104 ? 4.693 -15.820 -4.178 1.00 95.00 104 ILE A C 1
ATOM 836 O O . ILE A 1 104 ? 5.904 -16.012 -4.275 1.00 95.00 104 ILE A O 1
ATOM 840 N N . GLN A 1 105 ? 3.945 -15.479 -5.233 1.00 92.44 105 GLN A N 1
ATOM 841 C CA . GLN A 1 105 ? 4.511 -15.304 -6.575 1.00 92.44 105 GLN A CA 1
ATOM 842 C C . GLN A 1 105 ? 5.600 -14.223 -6.597 1.00 92.44 105 GLN A C 1
ATOM 844 O O . GLN A 1 105 ? 6.679 -14.450 -7.147 1.00 92.44 105 GLN A O 1
ATOM 849 N N . LEU A 1 106 ? 5.361 -13.078 -5.950 1.00 91.38 106 LEU A N 1
ATOM 850 C CA . LEU A 1 106 ? 6.349 -12.004 -5.834 1.00 91.38 106 LEU A CA 1
ATOM 851 C C . LEU A 1 106 ? 7.607 -12.449 -5.072 1.00 91.38 106 LEU A C 1
ATOM 853 O O . LEU A 1 106 ? 8.719 -12.143 -5.504 1.00 91.38 106 LEU A O 1
ATOM 857 N N . MET A 1 107 ? 7.453 -13.211 -3.986 1.00 88.50 107 MET A N 1
ATOM 858 C CA . MET A 1 107 ? 8.577 -13.756 -3.217 1.00 88.50 107 MET A CA 1
ATOM 859 C C . MET A 1 107 ? 9.437 -14.713 -4.060 1.00 88.50 107 MET A C 1
ATOM 861 O O . MET A 1 107 ? 10.665 -14.607 -4.057 1.00 88.50 107 MET A O 1
ATOM 865 N N . CYS A 1 108 ? 8.812 -15.602 -4.837 1.00 86.19 108 CYS A N 1
ATOM 866 C CA . CYS A 1 108 ? 9.527 -16.501 -5.747 1.00 86.19 108 CYS A CA 1
ATOM 867 C C . CYS A 1 108 ? 10.302 -15.733 -6.833 1.00 86.19 108 CYS A C 1
ATOM 869 O O . CYS A 1 108 ? 11.435 -16.092 -7.160 1.00 86.19 108 CYS A O 1
ATOM 871 N N . LEU A 1 109 ? 9.731 -14.647 -7.364 1.00 81.44 109 LEU A N 1
ATOM 872 C CA . LEU A 1 109 ? 10.401 -13.794 -8.352 1.00 81.44 109 LEU A CA 1
ATOM 873 C C . LEU A 1 109 ? 11.576 -13.002 -7.757 1.00 81.44 109 LEU A C 1
ATOM 875 O O . LEU A 1 109 ? 12.579 -12.800 -8.444 1.00 81.44 109 LEU A O 1
ATOM 879 N N . ALA A 1 110 ? 11.489 -12.577 -6.492 1.00 75.75 110 ALA A N 1
ATOM 880 C CA . ALA A 1 110 ? 12.570 -11.857 -5.817 1.00 75.75 110 ALA A CA 1
ATOM 881 C C . ALA A 1 110 ? 13.843 -12.712 -5.706 1.00 75.75 110 ALA A C 1
ATOM 883 O O . ALA A 1 110 ? 14.940 -12.236 -6.004 1.00 75.75 110 ALA A O 1
ATOM 884 N N . HIS A 1 111 ? 13.691 -13.997 -5.374 1.00 63.81 111 HIS A N 1
ATOM 885 C CA . HIS A 1 111 ? 14.807 -14.944 -5.333 1.00 63.81 111 HIS A CA 1
ATOM 886 C C . HIS A 1 111 ? 15.424 -15.172 -6.726 1.00 63.81 111 HIS A C 1
ATOM 888 O O . HIS A 1 111 ? 16.643 -15.282 -6.867 1.00 63.81 111 HIS A O 1
ATOM 894 N N . LEU A 1 112 ? 14.603 -15.179 -7.783 1.00 59.34 112 LEU A N 1
ATOM 895 C CA . LEU A 1 112 ? 15.080 -15.318 -9.162 1.00 59.34 112 LEU A CA 1
ATOM 896 C C . LEU A 1 112 ? 15.863 -14.085 -9.649 1.00 59.34 112 LEU A C 1
ATOM 898 O O . LEU A 1 112 ? 16.784 -14.234 -10.443 1.00 59.34 112 LEU A O 1
ATOM 902 N N . HIS A 1 113 ? 15.526 -12.874 -9.185 1.00 58.09 113 HIS A N 1
ATOM 903 C CA . HIS A 1 113 ? 16.248 -11.645 -9.547 1.00 58.09 113 HIS A CA 1
ATOM 904 C C . HIS A 1 113 ? 17.670 -11.604 -8.963 1.00 58.09 113 HIS A C 1
ATOM 906 O O . HIS A 1 113 ? 18.562 -11.042 -9.593 1.00 58.09 113 HIS A O 1
ATOM 912 N N . ILE A 1 114 ? 17.888 -12.215 -7.794 1.00 57.75 114 ILE A N 1
ATOM 913 C CA . ILE A 1 114 ? 19.211 -12.334 -7.156 1.00 57.75 114 ILE A CA 1
ATOM 914 C C . ILE A 1 114 ? 20.038 -13.446 -7.816 1.00 57.75 114 ILE A C 1
ATOM 916 O O . ILE A 1 114 ? 21.229 -13.271 -8.041 1.00 57.75 114 ILE A O 1
ATOM 920 N N . ASN A 1 115 ? 19.395 -14.554 -8.197 1.00 52.69 115 ASN A N 1
ATOM 921 C CA . ASN A 1 115 ? 20.045 -15.687 -8.864 1.00 52.69 115 ASN A CA 1
ATOM 922 C C . ASN A 1 115 ? 20.158 -15.555 -10.388 1.00 52.69 115 ASN A C 1
ATOM 924 O O . ASN A 1 115 ? 20.560 -16.511 -11.056 1.00 52.69 115 ASN A O 1
ATOM 928 N N . ARG A 1 116 ? 19.846 -14.390 -10.972 1.00 50.28 116 ARG A N 1
ATOM 929 C CA . ARG A 1 116 ? 20.337 -14.124 -12.324 1.00 50.28 116 ARG A CA 1
ATOM 930 C C . ARG A 1 116 ? 21.853 -14.113 -12.227 1.00 50.28 116 ARG A C 1
ATOM 932 O O . ARG A 1 116 ? 22.415 -13.260 -11.546 1.00 50.28 116 ARG A O 1
ATOM 939 N N . ALA A 1 117 ? 22.511 -15.024 -12.939 1.00 45.81 117 ALA A N 1
ATOM 940 C CA . ALA A 1 117 ? 23.877 -14.769 -13.347 1.00 45.81 117 ALA A CA 1
ATOM 941 C C . ALA A 1 117 ? 23.856 -13.369 -13.972 1.00 45.81 117 ALA A C 1
ATOM 943 O O . ALA A 1 117 ? 23.158 -13.148 -14.967 1.00 45.81 117 ALA A O 1
ATOM 944 N N . CYS A 1 118 ? 24.532 -12.403 -13.347 1.00 52.75 118 CYS A N 1
ATOM 945 C CA . CYS A 1 118 ? 24.955 -11.219 -14.067 1.00 52.75 118 CYS A CA 1
ATOM 946 C C . CYS A 1 118 ? 25.847 -11.796 -15.151 1.00 52.75 118 CYS A C 1
ATOM 948 O O . CYS A 1 118 ? 26.993 -12.123 -14.866 1.00 52.75 118 CYS A O 1
ATOM 950 N N . VAL A 1 119 ? 25.283 -12.093 -16.325 1.00 56.47 119 VAL A N 1
ATOM 951 C CA . VAL A 1 119 ? 26.089 -12.476 -17.470 1.00 56.47 119 VAL A CA 1
ATOM 952 C C . VAL A 1 119 ? 26.932 -11.236 -17.668 1.00 56.47 119 VAL A C 1
ATOM 954 O O . VAL A 1 119 ? 26.366 -10.193 -18.019 1.00 56.47 119 VAL A O 1
ATOM 957 N N . PRO A 1 120 ? 28.242 -11.284 -17.379 1.00 53.38 120 PRO A N 1
ATOM 958 C CA . PRO A 1 120 ? 29.088 -10.217 -17.812 1.00 53.38 120 PRO A CA 1
ATOM 959 C C . PRO A 1 120 ? 29.110 -10.432 -19.317 1.00 53.38 120 PRO A C 1
ATOM 961 O O . PRO A 1 120 ? 29.971 -11.119 -19.852 1.00 53.38 120 PRO A O 1
ATOM 964 N N . LEU A 1 121 ? 28.160 -9.833 -20.028 1.00 56.66 121 LEU A N 1
ATOM 965 C CA . LEU A 1 121 ? 28.409 -9.400 -21.385 1.00 56.66 121 LEU A CA 1
ATOM 966 C C . LEU A 1 121 ? 29.404 -8.237 -21.257 1.00 56.66 121 LEU A C 1
ATOM 968 O O . LEU A 1 121 ? 29.126 -7.109 -2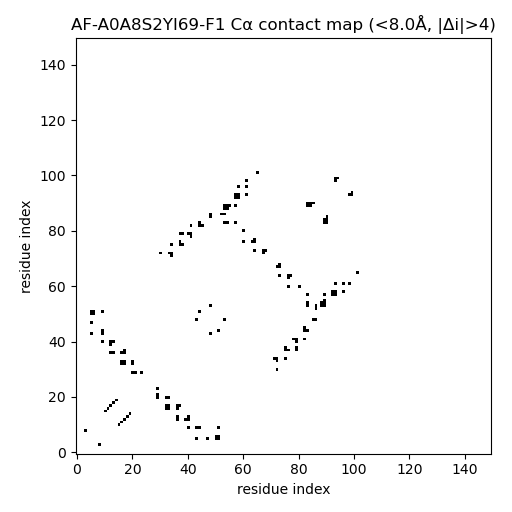1.644 1.00 56.66 121 LEU A O 1
ATOM 972 N N . GLN A 1 122 ? 30.575 -8.519 -20.666 1.00 54.16 122 GLN A N 1
ATOM 973 C CA . GLN A 1 122 ? 31.816 -7.970 -21.145 1.00 54.16 122 GLN A CA 1
ATOM 974 C C . GLN A 1 122 ? 31.844 -8.411 -22.595 1.00 54.16 122 GLN A C 1
ATOM 976 O O . GLN A 1 122 ? 32.156 -9.543 -22.953 1.00 54.16 122 GLN A O 1
ATOM 981 N N . THR A 1 123 ? 31.335 -7.505 -23.405 1.00 54.91 123 THR A N 1
ATOM 982 C CA . THR A 1 123 ? 31.664 -7.341 -24.793 1.00 54.91 123 THR A CA 1
ATOM 983 C C . THR A 1 123 ? 33.154 -7.621 -24.965 1.00 54.91 123 THR A C 1
ATOM 985 O O . THR A 1 123 ? 33.972 -6.713 -24.871 1.00 54.91 123 THR A O 1
ATOM 988 N N . ASN A 1 124 ? 33.506 -8.862 -25.306 1.00 54.31 124 ASN A N 1
ATOM 989 C CA . ASN A 1 124 ? 34.622 -9.130 -26.211 1.00 54.31 124 ASN A CA 1
ATOM 990 C C . ASN A 1 124 ? 34.224 -8.599 -27.598 1.00 54.31 124 ASN A C 1
ATOM 992 O O . ASN A 1 124 ? 34.183 -9.329 -28.585 1.00 54.31 124 ASN A O 1
ATOM 996 N N . VAL A 1 125 ? 33.834 -7.324 -27.661 1.00 59.59 125 VAL A N 1
ATOM 997 C CA . VAL A 1 125 ? 33.742 -6.596 -28.910 1.00 59.59 125 VAL A CA 1
ATOM 998 C C . VAL A 1 125 ? 35.193 -6.325 -29.249 1.00 59.59 125 VAL A C 1
ATOM 1000 O O . VAL A 1 125 ? 35.859 -5.511 -28.616 1.00 59.59 125 VAL A O 1
ATOM 1003 N N . ILE A 1 126 ? 35.706 -7.090 -30.203 1.00 62.28 126 ILE A N 1
ATOM 1004 C CA . ILE A 1 126 ? 36.955 -6.752 -30.862 1.00 62.28 126 ILE A CA 1
ATOM 1005 C C . ILE A 1 126 ? 36.618 -5.552 -31.747 1.00 62.28 126 ILE A C 1
ATOM 1007 O O . ILE A 1 126 ? 36.118 -5.702 -32.861 1.00 62.28 126 ILE A O 1
ATOM 1011 N N . GLU A 1 127 ? 36.797 -4.349 -31.213 1.00 65.75 127 GLU A N 1
ATOM 1012 C CA . GLU A 1 127 ? 36.716 -3.130 -32.007 1.00 65.75 127 GLU A CA 1
ATOM 1013 C C . GLU A 1 127 ? 37.948 -3.083 -32.914 1.00 65.75 127 GLU A C 1
ATOM 1015 O O . GLU A 1 127 ? 39.088 -3.056 -32.447 1.00 65.75 127 GLU A O 1
ATOM 1020 N N . SER A 1 128 ? 37.728 -3.096 -34.229 1.00 52.16 128 SER A N 1
ATOM 1021 C CA . SER A 1 128 ? 38.795 -2.842 -35.191 1.00 52.16 128 SER A CA 1
ATOM 1022 C C . SER A 1 128 ? 39.163 -1.363 -35.099 1.00 52.16 128 SER A C 1
ATOM 1024 O O . SER A 1 128 ? 38.495 -0.504 -35.671 1.00 52.16 128 SER A O 1
ATOM 1026 N N . SER A 1 129 ? 40.196 -1.044 -34.318 1.00 59.53 129 SER A N 1
ATOM 1027 C CA . SER A 1 129 ? 40.775 0.299 -34.347 1.00 59.53 129 SER A CA 1
ATOM 1028 C C . SER A 1 129 ? 41.301 0.579 -35.758 1.00 59.53 129 SER A C 1
ATOM 1030 O O . SER A 1 129 ? 41.865 -0.307 -36.404 1.00 59.53 129 SER A O 1
ATOM 1032 N N . SER A 1 130 ? 41.167 1.818 -36.238 1.00 59.88 130 SER A N 1
ATOM 1033 C CA . SER A 1 130 ? 41.603 2.240 -37.582 1.00 59.88 130 SER A CA 1
ATOM 1034 C C . SER A 1 130 ? 43.115 2.113 -37.828 1.00 59.88 130 SER A C 1
ATOM 1036 O O . SER A 1 130 ? 43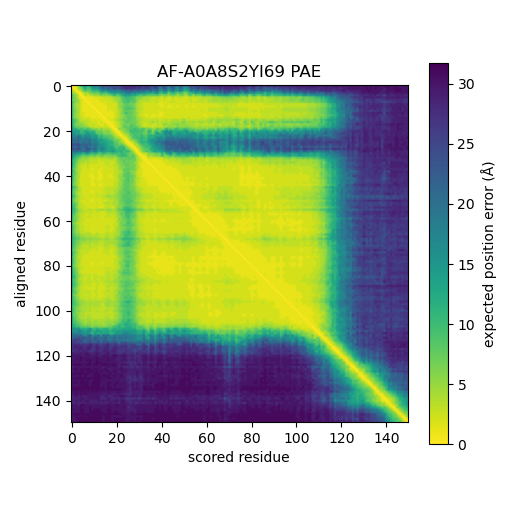.593 2.484 -38.895 1.00 59.88 130 SER A O 1
ATOM 1038 N N . ASN A 1 131 ? 43.863 1.617 -36.838 1.00 56.47 131 ASN A N 1
ATOM 1039 C CA . ASN A 1 131 ? 45.306 1.433 -36.852 1.00 56.47 131 ASN A CA 1
ATOM 1040 C C . ASN A 1 131 ? 45.729 -0.050 -36.778 1.00 56.47 131 ASN A C 1
ATOM 1042 O O . ASN A 1 131 ? 46.917 -0.331 -36.637 1.00 56.47 131 ASN A O 1
ATOM 1046 N N . MET A 1 132 ? 44.791 -1.009 -36.849 1.00 56.09 132 MET A N 1
ATOM 1047 C CA . MET A 1 132 ? 45.139 -2.431 -36.972 1.00 56.09 132 MET A CA 1
ATOM 1048 C C . MET A 1 132 ? 45.661 -2.712 -38.382 1.00 56.09 132 MET A C 1
ATOM 1050 O O . MET A 1 132 ? 44.897 -2.794 -39.344 1.00 56.09 132 MET A O 1
ATOM 1054 N N . ASN A 1 133 ? 46.980 -2.866 -38.498 1.00 60.56 133 ASN A N 1
ATOM 1055 C CA . ASN A 1 133 ? 47.599 -3.42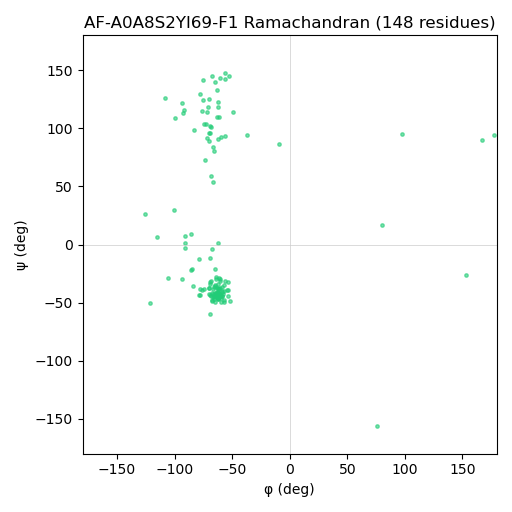1 -39.690 1.00 60.56 133 ASN A CA 1
ATOM 1056 C C . ASN A 1 133 ? 47.105 -4.867 -39.862 1.00 60.56 133 ASN A C 1
ATOM 1058 O O . ASN A 1 133 ? 47.241 -5.683 -38.949 1.00 60.56 133 ASN A O 1
ATOM 1062 N N . ARG A 1 134 ? 46.490 -5.171 -41.009 1.00 57.41 134 ARG A N 1
ATOM 1063 C CA . ARG A 1 134 ? 46.063 -6.526 -41.384 1.00 57.41 134 ARG A CA 1
ATOM 1064 C C . ARG A 1 134 ? 47.301 -7.337 -41.758 1.00 57.41 134 ARG A C 1
ATOM 1066 O O . ARG A 1 134 ? 47.533 -7.605 -42.935 1.00 57.41 134 ARG A O 1
ATOM 1073 N N . ASP A 1 135 ? 48.105 -7.712 -40.772 1.00 53.34 135 ASP A N 1
ATOM 1074 C CA . ASP A 1 135 ? 49.146 -8.708 -40.995 1.00 53.34 135 ASP A CA 1
ATOM 1075 C C . ASP A 1 135 ? 48.455 -10.051 -41.222 1.00 53.34 135 ASP A C 1
ATOM 1077 O O . ASP A 1 135 ? 48.015 -10.704 -40.284 1.00 53.34 135 ASP A O 1
ATOM 1081 N N . SER A 1 136 ? 48.286 -10.369 -42.510 1.00 62.38 136 SER A N 1
ATOM 1082 C CA . SER A 1 136 ? 47.847 -11.630 -43.117 1.00 62.38 136 SER A CA 1
ATOM 1083 C C . SER A 1 136 ? 47.765 -12.793 -42.124 1.00 62.38 136 SER A C 1
ATOM 1085 O O . SER A 1 136 ? 48.718 -13.560 -41.961 1.00 62.38 136 SER A O 1
ATOM 1087 N N . GLU A 1 137 ? 46.627 -12.919 -41.443 1.00 59.19 137 GLU A N 1
ATOM 1088 C CA . GLU A 1 137 ? 46.403 -14.043 -40.546 1.00 59.19 137 GLU A CA 1
ATOM 1089 C C . GLU A 1 137 ? 46.376 -15.336 -41.365 1.00 59.19 137 GLU A C 1
ATOM 1091 O O . GLU A 1 137 ? 45.871 -15.390 -42.487 1.00 59.19 137 GLU A O 1
ATOM 1096 N N . LYS A 1 138 ? 46.979 -16.388 -40.812 1.00 60.00 138 LYS A N 1
ATOM 1097 C CA . LYS A 1 138 ? 47.144 -17.668 -41.495 1.00 60.00 138 LYS A CA 1
ATOM 1098 C C . LYS A 1 138 ? 45.783 -18.343 -41.682 1.00 60.00 138 LYS A C 1
ATOM 1100 O O . LYS A 1 138 ? 45.263 -18.973 -40.763 1.00 60.00 138 LYS A O 1
ATOM 1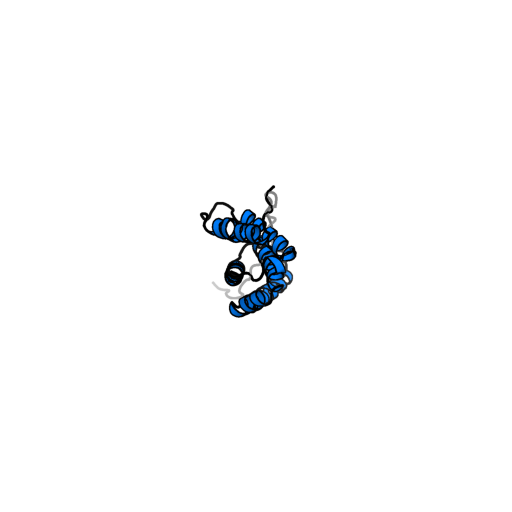105 N N . GLU A 1 139 ? 45.238 -18.244 -42.887 1.00 66.25 139 GLU A N 1
ATOM 1106 C CA . GLU A 1 139 ? 44.021 -18.944 -43.288 1.00 66.25 139 GLU A CA 1
ATOM 1107 C C . GLU A 1 139 ? 44.289 -20.452 -43.410 1.00 66.25 139 GLU A C 1
ATOM 1109 O O . GLU A 1 139 ? 45.201 -20.897 -44.112 1.00 66.25 139 GLU A O 1
ATOM 1114 N N . TRP A 1 140 ? 43.496 -21.260 -42.706 1.00 69.25 140 TRP A N 1
ATOM 1115 C CA . TRP A 1 140 ? 43.554 -22.713 -42.823 1.00 69.25 140 TRP A CA 1
ATOM 1116 C C . TRP A 1 140 ? 42.561 -23.178 -43.881 1.00 69.25 140 TRP A C 1
ATOM 1118 O O . TRP A 1 140 ? 41.349 -23.060 -43.712 1.00 69.25 140 TRP A O 1
ATOM 1128 N N . TYR A 1 141 ? 43.083 -23.754 -44.958 1.00 62.97 141 TYR A N 1
ATOM 1129 C CA . TYR A 1 141 ? 42.283 -24.378 -46.002 1.00 62.97 141 TYR A CA 1
ATOM 1130 C C . TYR A 1 141 ? 42.132 -25.872 -45.708 1.00 62.97 141 TYR A C 1
ATOM 1132 O O . TYR A 1 141 ? 43.119 -26.601 -45.611 1.00 62.97 141 TYR A O 1
ATOM 1140 N N . TYR A 1 142 ? 40.889 -26.345 -45.589 1.00 64.38 142 TYR A N 1
ATOM 1141 C CA . TYR A 1 142 ? 40.596 -27.776 -45.572 1.00 64.38 142 TYR A CA 1
ATOM 1142 C C . TYR A 1 142 ? 40.521 -28.283 -47.016 1.00 64.38 142 TYR A C 1
ATOM 1144 O O . TYR A 1 142 ? 39.507 -28.123 -47.696 1.00 64.38 142 TYR A O 1
ATOM 1152 N N . GLY A 1 143 ? 41.607 -28.880 -47.504 1.00 65.62 143 GLY A N 1
ATOM 1153 C CA . GLY A 1 143 ? 41.577 -29.638 -48.749 1.00 65.62 143 GLY A CA 1
ATOM 1154 C C . GLY A 1 143 ? 40.825 -30.947 -48.527 1.00 65.62 143 GLY A C 1
ATOM 1155 O O . GLY A 1 143 ? 41.306 -31.812 -47.797 1.00 65.62 143 GLY A O 1
ATOM 1156 N N . LYS A 1 144 ? 39.659 -31.125 -49.163 1.00 50.06 144 LYS A N 1
ATOM 1157 C CA . LYS A 1 144 ? 39.125 -32.476 -49.367 1.00 50.06 144 LYS A CA 1
ATOM 1158 C C . LYS A 1 144 ? 40.126 -33.210 -50.250 1.00 50.06 144 LYS A C 1
ATOM 1160 O O . LYS A 1 144 ? 40.285 -32.882 -51.423 1.00 50.06 144 LYS A O 1
ATOM 1165 N N . GLN A 1 145 ? 40.817 -34.174 -49.661 1.00 56.66 145 GLN A N 1
ATOM 1166 C CA . GLN A 1 145 ? 41.625 -35.144 -50.374 1.00 56.66 145 GLN A CA 1
ATOM 1167 C C . GLN A 1 145 ? 40.675 -36.015 -51.200 1.00 56.66 145 GLN A C 1
ATOM 1169 O O . GLN A 1 145 ? 40.195 -37.013 -50.692 1.00 56.66 145 GLN A O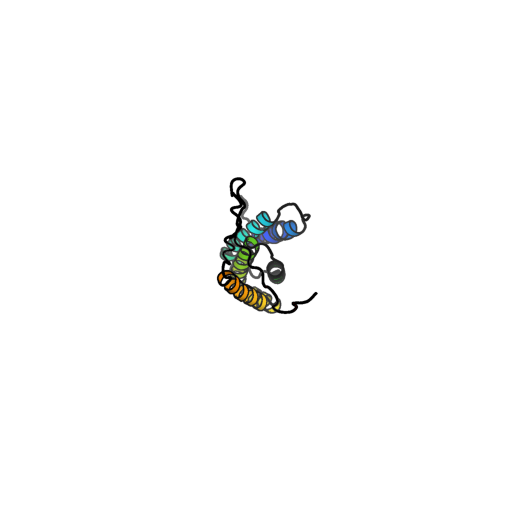 1
ATOM 1174 N N . ASP A 1 146 ? 40.292 -35.545 -52.391 1.00 53.69 146 ASP A N 1
ATOM 1175 C CA . ASP A 1 146 ? 39.781 -36.355 -53.504 1.00 53.69 146 ASP A CA 1
ATOM 1176 C C . ASP A 1 146 ? 39.390 -35.463 -54.693 1.00 53.69 146 ASP A C 1
ATOM 1178 O O . ASP A 1 146 ? 38.270 -34.955 -54.787 1.00 53.69 146 ASP A O 1
ATOM 1182 N N . LYS A 1 147 ? 40.329 -35.288 -55.627 1.00 45.72 147 LYS A N 1
ATOM 1183 C CA . LYS A 1 147 ? 40.255 -35.833 -56.996 1.00 45.72 147 LYS A CA 1
ATOM 1184 C C . LYS A 1 147 ? 41.326 -35.178 -57.859 1.00 45.72 147 LYS A C 1
ATOM 1186 O O . LYS A 1 147 ? 41.124 -34.161 -58.512 1.00 45.72 147 LYS A O 1
ATOM 1191 N N . GLU A 1 148 ? 42.480 -35.827 -57.839 1.00 46.72 148 GLU A N 1
ATOM 1192 C CA . GLU A 1 148 ? 43.437 -35.803 -58.933 1.00 46.72 148 GLU A CA 1
ATOM 1193 C C . GLU A 1 148 ? 42.747 -36.281 -60.228 1.00 46.72 148 GLU A C 1
ATOM 1195 O O . GLU A 1 148 ? 41.914 -37.194 -60.177 1.00 46.72 148 GLU A O 1
ATOM 1200 N N . LYS A 1 149 ? 43.189 -35.718 -61.362 1.00 40.59 149 LYS A N 1
ATOM 1201 C CA . LYS A 1 149 ? 42.887 -36.043 -62.775 1.00 40.59 149 LYS A CA 1
ATOM 1202 C C . LYS A 1 149 ? 41.802 -35.187 -63.447 1.00 40.59 149 LYS A C 1
ATOM 1204 O O . LYS A 1 149 ? 40.627 -35.548 -63.457 1.00 40.59 149 LYS A O 1
ATOM 1209 N N . LEU A 1 150 ? 42.243 -34.135 -64.142 1.00 34.78 150 LEU A N 1
ATOM 1210 C CA . LEU A 1 150 ? 42.450 -34.202 -65.597 1.00 34.78 150 LEU A CA 1
ATOM 1211 C C . LEU A 1 150 ? 43.571 -33.250 -66.030 1.00 34.78 150 LEU A C 1
ATOM 1213 O O . LEU A 1 150 ? 43.601 -32.122 -65.492 1.00 34.78 150 LEU A O 1
#

Secondary structure (DSSP, 8-state):
-----HHHHHHHIIIIIIIGGGSS-TTS-THHHHHHHHHHHHHHHHHHHHHH---TTHHHHHHHHHT---HHHHHHHHHHHHHHTTSHHHHHHHHHTTHHHHHHHHHHHHHHHHSS-------------TT-------------------

pLDDT: mean 79.59, std 18.52, range [34.78, 98.06]

Mean predicted aligned error: 13.73 Å

Organism: NCBI:txid1234261

Sequence (150 aa):
LGNYEPHEFFNDLYHRFLLSSTSLAPGMKSSSMKSMCLQAMTIVYGKYAEQIGPFNDTRSIVQMLDRCIDRTERDRLLLFIQKLILNIRNVRDLIDCGGIKLLIQLMCLAHLHINRACVPLQTNVIESSSNMNRDSEKEWYYGKQDKEKL